Protein AF-A0A8T7DR35-F1 (afdb_monomer_lite)

Structure (mmCIF, N/CA/C/O backbone):
data_AF-A0A8T7DR35-F1
#
_entry.id   AF-A0A8T7DR35-F1
#
loop_
_atom_site.group_PDB
_atom_site.id
_atom_site.type_symbol
_atom_site.label_atom_id
_atom_site.label_alt_id
_atom_site.label_comp_id
_atom_site.label_asym_id
_atom_site.label_entity_id
_atom_site.label_seq_id
_atom_site.pdbx_PDB_ins_code
_atom_site.Cartn_x
_atom_site.Cartn_y
_atom_site.Cartn_z
_atom_site.occupancy
_atom_site.B_iso_or_equiv
_atom_site.auth_seq_id
_atom_site.auth_comp_id
_atom_site.auth_asym_id
_atom_site.auth_atom_id
_atom_site.pdbx_PDB_model_num
ATOM 1 N N . MET A 1 1 ? -18.351 10.131 -33.042 1.00 50.69 1 MET A N 1
ATOM 2 C CA . MET A 1 1 ? -18.089 9.261 -31.873 1.00 50.69 1 MET A CA 1
ATOM 3 C C . MET A 1 1 ? -16.833 9.774 -31.190 1.00 50.69 1 MET A C 1
ATOM 5 O O . MET A 1 1 ? -15.801 9.847 -31.846 1.00 50.69 1 MET A O 1
ATOM 9 N N . SER A 1 2 ? -16.930 10.228 -29.939 1.00 56.44 2 SER A N 1
ATOM 10 C CA . SER A 1 2 ? -15.764 10.702 -29.183 1.00 56.44 2 SER A CA 1
ATOM 11 C C . SER A 1 2 ? -14.851 9.512 -28.885 1.00 56.44 2 SER A C 1
ATOM 13 O O . SER A 1 2 ? -15.314 8.520 -28.325 1.00 56.44 2 SER A O 1
ATOM 15 N N . LYS A 1 3 ? -13.580 9.568 -29.300 1.00 63.41 3 LYS A N 1
ATOM 16 C CA . LYS A 1 3 ? -12.579 8.580 -28.881 1.00 63.41 3 LYS A CA 1
ATOM 17 C C . LYS A 1 3 ? -12.340 8.786 -27.390 1.00 63.41 3 LYS A C 1
ATOM 19 O O . LYS A 1 3 ? -11.728 9.779 -27.001 1.00 63.41 3 LYS A O 1
ATOM 24 N N . THR A 1 4 ? -12.810 7.858 -26.565 1.00 68.62 4 THR A N 1
ATOM 25 C CA . THR A 1 4 ? -12.454 7.816 -25.147 1.00 68.62 4 THR A CA 1
ATOM 26 C C . THR A 1 4 ? -10.938 7.694 -25.046 1.00 68.62 4 THR A C 1
ATOM 28 O O . THR A 1 4 ? -10.355 6.702 -25.483 1.00 68.62 4 THR A O 1
ATOM 31 N N . ARG A 1 5 ? -10.282 8.728 -24.518 1.00 79.50 5 ARG A N 1
ATOM 32 C CA . ARG A 1 5 ? -8.862 8.659 -24.181 1.00 79.50 5 ARG A CA 1
ATOM 33 C C . ARG A 1 5 ? -8.726 7.690 -23.011 1.00 79.50 5 ARG A C 1
ATOM 35 O O . ARG A 1 5 ? -9.421 7.844 -22.010 1.00 79.50 5 ARG A O 1
ATOM 42 N N . ALA A 1 6 ? -7.867 6.686 -23.147 1.00 86.06 6 ALA A N 1
ATOM 43 C CA . ALA A 1 6 ? -7.590 5.774 -22.050 1.00 86.06 6 ALA A CA 1
ATOM 44 C C . ALA A 1 6 ? -6.972 6.574 -20.887 1.00 86.06 6 ALA A C 1
ATOM 46 O O . ALA A 1 6 ? -6.004 7.306 -21.094 1.00 86.06 6 ALA A O 1
ATOM 47 N N . ASN A 1 7 ? -7.556 6.480 -19.689 1.00 92.81 7 ASN A N 1
ATOM 48 C CA . ASN A 1 7 ? -7.047 7.142 -18.483 1.00 92.81 7 ASN A CA 1
ATOM 49 C C . ASN A 1 7 ? -5.965 6.279 -17.818 1.00 92.81 7 ASN A C 1
ATOM 51 O O . ASN A 1 7 ? -6.111 5.829 -16.685 1.00 92.81 7 ASN A O 1
ATOM 55 N N . VAL A 1 8 ? -4.932 5.956 -18.589 1.00 93.25 8 VAL A N 1
ATOM 56 C CA . VAL A 1 8 ? -3.815 5.111 -18.171 1.00 93.25 8 VAL A CA 1
ATOM 57 C C . VAL A 1 8 ? -2.569 5.534 -18.936 1.00 93.25 8 VAL A C 1
ATOM 59 O O . VAL A 1 8 ? -2.648 5.833 -20.130 1.00 93.25 8 VAL A O 1
ATOM 62 N N . ASP A 1 9 ? -1.427 5.543 -18.252 1.00 95.00 9 ASP A N 1
ATOM 63 C CA . ASP A 1 9 ? -0.117 5.699 -18.877 1.00 95.00 9 ASP A CA 1
ATOM 64 C C . ASP A 1 9 ? 0.577 4.328 -18.963 1.00 95.00 9 ASP A C 1
ATOM 66 O O . ASP A 1 9 ? 0.998 3.783 -17.939 1.00 95.00 9 ASP A O 1
ATOM 70 N N . PRO A 1 10 ? 0.720 3.744 -20.168 1.00 94.75 10 PRO A N 1
ATOM 71 C CA . PRO A 1 10 ? 1.373 2.449 -20.331 1.00 94.75 10 PRO A CA 1
ATOM 72 C C . PRO A 1 10 ? 2.844 2.433 -19.896 1.00 94.75 10 PRO A C 1
ATOM 74 O O . PRO A 1 10 ? 3.376 1.364 -19.610 1.00 94.75 10 PRO A O 1
ATOM 77 N N . SER A 1 11 ? 3.528 3.581 -19.905 1.00 96.31 11 SER A N 1
ATOM 78 C CA . SER A 1 11 ? 4.931 3.664 -19.495 1.00 96.31 11 SER A CA 1
ATOM 79 C C . SER A 1 11 ? 5.091 3.552 -17.981 1.00 96.31 11 SER A C 1
ATOM 81 O O . SER A 1 11 ? 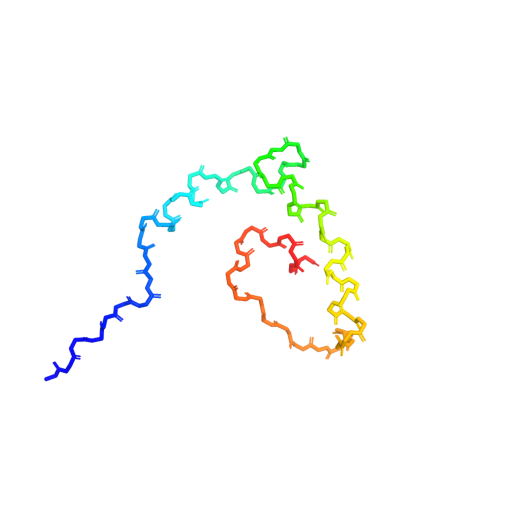6.009 2.873 -17.530 1.00 96.31 11 SER A O 1
ATOM 83 N N . GLU A 1 12 ? 4.162 4.118 -17.209 1.00 95.88 12 GLU A N 1
ATOM 84 C CA . GLU A 1 12 ? 4.145 3.970 -15.752 1.00 95.88 12 GLU A CA 1
ATOM 85 C C . GLU A 1 12 ? 3.816 2.534 -15.345 1.00 95.88 12 GLU A C 1
ATOM 87 O O . GLU A 1 12 ? 4.501 1.975 -14.495 1.00 95.88 12 GLU A O 1
ATOM 92 N N . ILE A 1 13 ? 2.844 1.895 -16.008 1.00 95.25 13 ILE A N 1
ATOM 93 C CA . ILE A 1 13 ? 2.517 0.483 -15.746 1.00 95.25 13 ILE A CA 1
ATOM 94 C C . ILE A 1 13 ? 3.748 -0.410 -15.933 1.00 95.25 13 ILE A C 1
ATOM 96 O O . ILE A 1 13 ? 4.086 -1.169 -15.027 1.00 95.25 13 ILE A O 1
ATOM 100 N N . ARG A 1 14 ? 4.474 -0.257 -17.049 1.00 95.69 14 ARG A N 1
ATOM 101 C CA . ARG A 1 14 ? 5.683 -1.052 -17.318 1.00 95.69 14 ARG A CA 1
ATOM 102 C C . ARG A 1 14 ? 6.760 -0.888 -16.246 1.00 95.69 14 ARG A C 1
ATOM 104 O O . ARG A 1 14 ? 7.336 -1.885 -15.826 1.00 95.69 14 ARG A O 1
ATOM 111 N N . LYS A 1 15 ? 6.996 0.335 -15.753 1.00 94.69 15 LYS A N 1
ATOM 112 C CA . LYS A 1 15 ? 7.968 0.575 -14.669 1.00 94.69 15 LYS A CA 1
ATOM 113 C C . LYS A 1 15 ? 7.645 -0.248 -13.418 1.00 94.69 15 LYS A C 1
ATOM 115 O O . LYS A 1 15 ? 8.550 -0.789 -12.792 1.00 94.69 15 LYS A O 1
ATOM 120 N N . PHE A 1 16 ? 6.366 -0.355 -13.049 1.00 94.94 16 PHE A N 1
ATOM 121 C CA . PHE A 1 16 ? 5.954 -1.159 -11.893 1.00 94.94 16 PHE A CA 1
ATOM 122 C C . PHE A 1 16 ? 5.944 -2.664 -12.189 1.00 94.94 16 PHE A C 1
ATOM 124 O O . PHE A 1 16 ? 6.282 -3.445 -11.302 1.00 94.94 16 PHE A O 1
ATOM 131 N N . GLU A 1 17 ? 5.612 -3.081 -13.415 1.00 94.38 17 GLU A N 1
ATOM 132 C CA . GLU A 1 17 ? 5.698 -4.485 -13.847 1.00 94.38 17 GLU A CA 1
ATOM 133 C C . GLU A 1 17 ? 7.136 -5.018 -13.771 1.00 94.38 17 GLU A C 1
ATOM 135 O O . GLU A 1 17 ? 7.359 -6.115 -13.261 1.00 94.38 17 GLU A O 1
ATOM 140 N N . GLU A 1 18 ? 8.123 -4.224 -14.197 1.00 95.75 18 GLU A N 1
ATOM 141 C CA . GLU A 1 18 ? 9.550 -4.578 -14.129 1.00 95.75 18 GLU A CA 1
ATOM 142 C C . GLU A 1 18 ? 10.027 -4.830 -12.688 1.00 95.75 18 GLU A C 1
ATOM 144 O O . GLU A 1 18 ? 10.881 -5.686 -12.447 1.00 95.75 18 GLU A O 1
ATOM 149 N N . LEU A 1 19 ? 9.439 -4.132 -11.713 1.00 93.50 19 LEU A N 1
ATOM 150 C CA . LEU A 1 19 ? 9.763 -4.260 -10.290 1.00 93.50 19 LEU A CA 1
ATOM 151 C C . LEU A 1 19 ? 8.866 -5.267 -9.550 1.00 93.50 19 LEU A C 1
ATOM 153 O O . LEU A 1 19 ? 9.086 -5.531 -8.365 1.00 93.50 19 LEU A O 1
ATOM 157 N N . ALA A 1 20 ? 7.862 -5.848 -10.216 1.00 92.56 20 ALA A N 1
ATOM 158 C CA . ALA A 1 20 ? 6.768 -6.542 -9.540 1.00 92.56 20 ALA A CA 1
ATOM 159 C C . ALA A 1 20 ? 7.212 -7.762 -8.720 1.00 92.56 20 ALA A C 1
ATOM 161 O O . ALA A 1 20 ? 6.676 -8.021 -7.643 1.00 92.56 20 ALA A O 1
ATOM 162 N N . SER A 1 21 ? 8.238 -8.479 -9.185 1.00 94.44 21 SER A N 1
ATOM 163 C CA . SER A 1 21 ? 8.799 -9.644 -8.482 1.00 94.44 21 SER A CA 1
ATOM 164 C C . SER A 1 21 ? 9.402 -9.307 -7.111 1.00 94.44 21 SER A C 1
ATOM 166 O O . SER A 1 21 ? 9.559 -10.195 -6.275 1.00 94.44 21 SER A O 1
ATOM 168 N N . ARG A 1 22 ? 9.713 -8.030 -6.855 1.00 94.56 22 ARG A N 1
ATOM 169 C CA . ARG A 1 22 ? 10.370 -7.547 -5.633 1.00 94.56 22 ARG A CA 1
ATOM 170 C C . ARG A 1 22 ? 9.431 -6.807 -4.688 1.00 94.56 22 ARG A C 1
ATOM 172 O O . ARG A 1 22 ? 9.885 -6.252 -3.692 1.00 94.56 22 ARG A O 1
ATOM 179 N N . TRP A 1 23 ? 8.122 -6.825 -4.951 1.00 95.31 23 TRP A N 1
ATOM 180 C CA . TRP A 1 23 ? 7.139 -6.079 -4.157 1.00 95.31 23 TRP A CA 1
ATOM 181 C C . TRP A 1 23 ? 7.205 -6.387 -2.656 1.00 95.31 23 TRP A C 1
ATOM 183 O O . TRP A 1 23 ? 7.022 -5.499 -1.828 1.00 95.31 23 TRP A O 1
ATOM 193 N N . TRP A 1 24 ? 7.513 -7.637 -2.308 1.00 96.25 24 TRP A N 1
ATOM 194 C CA . TRP A 1 24 ? 7.552 -8.142 -0.934 1.00 96.25 24 TRP A CA 1
ATOM 195 C C . TRP A 1 24 ? 8.960 -8.243 -0.335 1.00 96.25 24 TRP A C 1
ATOM 197 O O . TRP A 1 24 ? 9.121 -8.690 0.801 1.00 96.25 24 TRP A O 1
ATOM 207 N N . ASP A 1 25 ? 9.983 -7.784 -1.058 1.00 97.50 25 ASP A N 1
ATOM 208 C CA . ASP A 1 25 ? 11.320 -7.624 -0.496 1.00 97.50 25 ASP A CA 1
ATOM 209 C C . ASP A 1 25 ? 11.323 -6.439 0.483 1.00 97.50 25 ASP A C 1
ATOM 211 O O . ASP A 1 25 ? 11.311 -5.269 0.092 1.00 97.50 25 ASP A O 1
ATOM 215 N N . ARG A 1 26 ? 11.357 -6.742 1.786 1.00 96.25 26 ARG A N 1
ATOM 216 C CA . ARG A 1 26 ? 11.341 -5.733 2.860 1.00 96.25 26 ARG A CA 1
ATOM 217 C C . ARG A 1 26 ? 12.612 -4.882 2.916 1.00 96.25 26 ARG A C 1
ATOM 219 O O . ARG A 1 26 ? 12.647 -3.923 3.681 1.00 96.25 26 ARG A O 1
ATOM 226 N N . GLN A 1 27 ? 13.648 -5.225 2.151 1.00 97.44 27 GLN A N 1
ATOM 227 C CA . GLN A 1 27 ? 14.863 -4.421 2.001 1.00 97.44 27 GLN A CA 1
ATOM 228 C C . GLN A 1 27 ? 15.035 -3.866 0.574 1.00 97.44 27 GLN A C 1
ATOM 230 O O . GLN A 1 27 ? 16.039 -3.213 0.296 1.00 97.44 27 GLN A O 1
ATOM 235 N N . GLY A 1 28 ? 14.063 -4.099 -0.314 1.00 95.75 28 GLY A N 1
ATOM 236 C CA . GLY A 1 28 ? 14.088 -3.677 -1.713 1.00 95.75 28 GLY A CA 1
ATOM 237 C C . GLY A 1 28 ? 13.479 -2.296 -1.964 1.00 95.75 28 GLY A C 1
ATOM 238 O O . GLY A 1 28 ? 13.278 -1.493 -1.051 1.00 95.75 28 GLY A O 1
ATOM 239 N N . GLU A 1 29 ? 13.137 -2.026 -3.225 1.00 96.25 29 GLU A N 1
ATOM 240 C CA . GLU A 1 29 ? 12.629 -0.731 -3.710 1.00 96.25 29 GLU A CA 1
ATOM 241 C C . GLU A 1 29 ? 11.350 -0.286 -2.992 1.00 96.25 29 GLU A C 1
ATOM 243 O O . GLU A 1 29 ? 11.117 0.907 -2.801 1.00 96.25 29 GLU A O 1
ATOM 248 N N . PHE A 1 30 ? 10.531 -1.248 -2.559 1.00 96.69 30 PHE A N 1
ATOM 249 C CA . PHE A 1 30 ? 9.264 -0.996 -1.877 1.00 96.69 30 PHE A CA 1
ATOM 250 C C . PHE A 1 30 ? 9.373 -1.016 -0.349 1.00 96.69 30 PHE A C 1
ATOM 252 O O . PHE A 1 30 ? 8.350 -0.892 0.326 1.00 96.69 30 PHE A O 1
ATOM 259 N N . LYS A 1 31 ? 10.584 -1.106 0.225 1.00 98.06 31 LYS A N 1
ATOM 260 C CA . LYS A 1 31 ? 10.811 -1.008 1.679 1.00 98.06 31 LYS A CA 1
ATOM 261 C C . LYS A 1 31 ? 10.043 0.154 2.337 1.00 98.06 31 LYS A C 1
ATOM 263 O O . LYS A 1 31 ? 9.395 -0.095 3.353 1.00 98.06 31 LYS A O 1
ATOM 268 N N . PRO A 1 32 ? 10.006 1.381 1.774 1.00 98.19 32 PRO A N 1
ATOM 269 C CA . PRO A 1 32 ? 9.228 2.465 2.373 1.00 98.19 32 PRO A CA 1
ATOM 270 C C . PRO A 1 32 ? 7.725 2.163 2.493 1.00 98.19 32 PRO A C 1
ATOM 272 O O . PRO A 1 32 ? 7.099 2.586 3.462 1.00 98.19 32 PRO A O 1
ATOM 275 N N . LEU A 1 33 ? 7.139 1.412 1.548 1.00 97.81 33 LEU A N 1
ATOM 276 C CA . LEU A 1 33 ? 5.728 1.010 1.607 1.00 97.81 33 LEU A CA 1
ATOM 277 C C . LEU A 1 33 ? 5.470 -0.025 2.705 1.00 97.81 33 LEU A C 1
ATOM 279 O O . LEU A 1 33 ? 4.415 0.021 3.334 1.00 97.81 33 LEU A O 1
ATOM 283 N N . HIS A 1 34 ? 6.424 -0.925 2.950 1.00 98.19 34 HIS A N 1
ATOM 284 C CA . HIS A 1 34 ? 6.366 -1.869 4.070 1.00 98.19 34 HIS A CA 1
ATOM 285 C C . HIS A 1 34 ? 6.453 -1.145 5.409 1.00 98.19 34 HIS A C 1
ATOM 287 O O . HIS A 1 34 ? 5.634 -1.385 6.294 1.00 98.19 34 HIS A O 1
ATOM 293 N N . ASP A 1 35 ? 7.414 -0.230 5.543 1.00 98.31 35 ASP A N 1
ATOM 294 C CA . ASP A 1 35 ? 7.652 0.509 6.784 1.00 98.31 35 ASP A CA 1
ATOM 295 C C . ASP A 1 35 ? 6.472 1.426 7.142 1.00 98.31 35 ASP A C 1
ATOM 297 O O . ASP A 1 35 ? 6.094 1.525 8.309 1.00 98.31 35 ASP A O 1
ATOM 301 N N . ILE A 1 36 ? 5.849 2.072 6.148 1.00 98.38 36 ILE A N 1
ATOM 302 C CA . ILE A 1 36 ? 4.707 2.968 6.380 1.00 98.38 36 ILE A CA 1
ATOM 303 C C . ILE A 1 36 ? 3.385 2.213 6.591 1.00 98.38 36 ILE A C 1
ATOM 305 O O . ILE A 1 36 ? 2.432 2.804 7.106 1.00 98.38 36 ILE A O 1
ATOM 309 N N . ASN A 1 37 ? 3.297 0.929 6.209 1.00 98.12 37 ASN A N 1
ATOM 310 C CA . ASN A 1 37 ? 2.030 0.191 6.192 1.00 98.12 37 ASN A CA 1
ATOM 311 C C . ASN A 1 37 ? 1.301 0.172 7.546 1.00 98.12 37 ASN A C 1
ATOM 313 O O . ASN A 1 37 ? 0.118 0.516 7.567 1.00 98.12 37 ASN A O 1
ATOM 317 N N . PRO A 1 38 ? 1.966 -0.132 8.680 1.00 97.56 38 PRO A N 1
ATOM 318 C CA . PRO A 1 38 ? 1.296 -0.140 9.979 1.00 97.56 38 PRO A CA 1
ATOM 319 C C . PRO A 1 38 ? 0.701 1.225 10.346 1.00 97.56 38 PRO A C 1
ATOM 321 O O . PRO A 1 38 ? -0.421 1.301 10.845 1.00 97.56 38 PRO A O 1
ATOM 324 N N . LEU A 1 39 ? 1.422 2.314 10.050 1.00 98.25 39 LEU A N 1
ATOM 325 C CA . LEU A 1 39 ? 0.969 3.673 10.343 1.00 98.25 39 LEU A CA 1
ATOM 326 C C . LEU A 1 39 ? -0.262 4.043 9.508 1.00 98.25 39 LEU A C 1
ATOM 328 O O . LEU A 1 39 ? -1.262 4.504 10.061 1.00 98.25 39 LEU A O 1
ATOM 332 N N . ARG A 1 40 ? -0.212 3.827 8.186 1.00 97.81 40 ARG A N 1
ATOM 333 C CA . ARG A 1 40 ? -1.336 4.166 7.295 1.00 97.81 40 ARG A CA 1
ATOM 334 C C . ARG A 1 40 ? -2.553 3.271 7.529 1.00 97.81 40 ARG A C 1
ATOM 336 O O . ARG A 1 40 ? -3.669 3.778 7.500 1.00 97.81 40 ARG A O 1
ATOM 343 N N . LEU A 1 41 ? -2.361 1.980 7.815 1.00 97.56 41 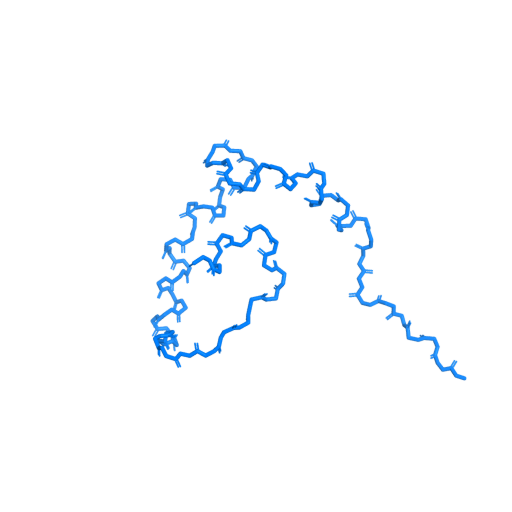LEU A N 1
ATOM 344 C CA . LEU A 1 41 ? -3.464 1.067 8.118 1.00 97.56 41 LEU A CA 1
ATOM 345 C C . LEU A 1 41 ? -4.179 1.501 9.401 1.00 97.56 41 LEU A C 1
ATOM 347 O O . LEU A 1 41 ? -5.405 1.585 9.426 1.00 97.56 41 LEU A O 1
ATOM 351 N N . ASN A 1 42 ? -3.418 1.858 10.441 1.00 97.81 42 ASN A N 1
ATOM 352 C CA . ASN A 1 42 ? -3.992 2.378 11.677 1.00 97.81 42 ASN A CA 1
ATOM 353 C C . ASN A 1 42 ? -4.728 3.706 11.456 1.00 97.81 42 ASN A C 1
ATOM 355 O O . ASN A 1 42 ? -5.823 3.893 11.984 1.00 97.81 42 ASN A O 1
ATOM 359 N N . PHE A 1 43 ? -4.165 4.612 10.653 1.00 98.19 43 PHE A N 1
ATOM 360 C CA . PHE A 1 43 ? -4.830 5.862 10.283 1.00 98.19 43 PHE A CA 1
ATOM 361 C C . PHE A 1 43 ? -6.178 5.604 9.592 1.00 98.19 43 PHE A C 1
ATOM 363 O O . PHE A 1 43 ? -7.198 6.143 10.025 1.00 98.19 43 PHE A O 1
ATOM 370 N N . ILE A 1 44 ? -6.202 4.728 8.579 1.00 97.56 44 ILE A N 1
ATOM 371 C CA . ILE A 1 44 ? -7.428 4.344 7.864 1.00 97.56 44 ILE A CA 1
ATOM 372 C C . ILE A 1 44 ? -8.445 3.744 8.836 1.00 97.56 44 ILE A C 1
ATOM 374 O O . ILE A 1 44 ? -9.583 4.200 8.872 1.00 97.56 44 ILE A O 1
ATOM 378 N N . ASN A 1 45 ? -8.040 2.772 9.658 1.00 97.25 45 ASN A N 1
ATOM 379 C CA . ASN A 1 45 ? -8.942 2.081 10.580 1.00 97.25 45 ASN A CA 1
ATOM 380 C C . ASN A 1 45 ? -9.457 2.986 11.715 1.00 97.25 45 ASN A C 1
ATOM 382 O O . ASN A 1 45 ? -10.561 2.782 12.210 1.00 97.25 45 ASN A O 1
ATOM 386 N N . THR A 1 46 ? -8.685 4.002 12.108 1.00 98.06 46 THR A N 1
ATOM 387 C CA . THR A 1 46 ? -9.119 5.015 13.083 1.00 98.06 46 THR A CA 1
ATOM 388 C C . THR A 1 46 ? -10.181 5.935 12.482 1.00 98.06 46 THR A C 1
ATOM 390 O O . THR A 1 46 ? -11.173 6.244 13.137 1.00 98.06 46 THR A O 1
ATOM 393 N N . ALA A 1 47 ? -9.993 6.365 11.231 1.00 97.44 47 ALA A N 1
ATOM 394 C CA . ALA A 1 47 ? -10.941 7.234 10.538 1.00 97.44 47 ALA A CA 1
ATOM 395 C C . ALA A 1 47 ? -12.203 6.487 10.065 1.00 97.44 47 ALA A C 1
ATOM 397 O O . ALA A 1 47 ? -13.296 7.049 10.058 1.00 97.44 47 ALA A O 1
ATOM 398 N N . SER A 1 48 ? -12.055 5.225 9.658 1.00 95.81 48 SER A N 1
ATOM 399 C CA . SER A 1 48 ? -13.118 4.359 9.152 1.00 95.81 48 SER A CA 1
ATOM 400 C C . SER A 1 48 ? -12.823 2.903 9.531 1.00 95.81 48 SER A C 1
ATOM 402 O O . SER A 1 48 ? -12.068 2.226 8.826 1.00 95.81 48 SER A 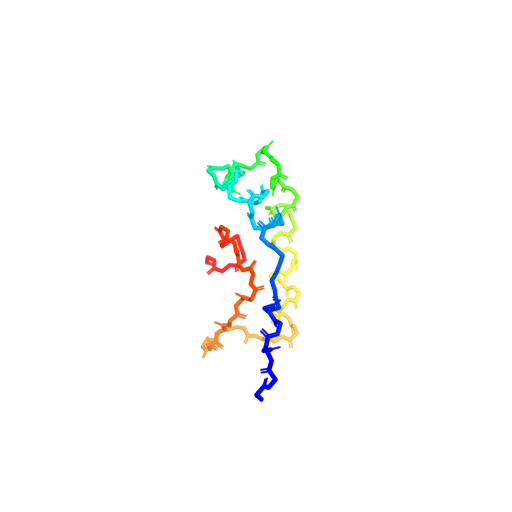O 1
ATOM 404 N N . PRO A 1 49 ? -13.399 2.398 10.640 1.00 96.88 49 PRO A N 1
ATOM 405 C CA . PRO A 1 49 ? -13.170 1.028 11.083 1.00 96.88 49 PRO A CA 1
ATOM 406 C C . PRO A 1 49 ? -13.492 0.005 9.989 1.00 96.88 49 PRO A C 1
ATOM 408 O O . PRO A 1 49 ? -14.612 -0.036 9.468 1.00 96.88 49 PRO A O 1
ATOM 411 N N . LEU A 1 50 ? -12.504 -0.828 9.655 1.00 95.88 50 LEU A N 1
ATOM 412 C CA . LEU A 1 50 ? -12.556 -1.729 8.497 1.00 95.88 50 LEU A CA 1
ATOM 413 C C . LEU A 1 50 ? -13.315 -3.034 8.772 1.00 95.88 50 LEU A C 1
ATOM 415 O O . LEU A 1 50 ? -13.752 -3.702 7.835 1.00 95.88 50 LEU A O 1
ATOM 419 N N . SER A 1 51 ? -13.503 -3.402 10.043 1.00 96.38 51 SER A N 1
ATOM 420 C CA . SER A 1 51 ? -14.157 -4.661 10.418 1.00 96.38 51 SER A CA 1
ATOM 421 C C . SER A 1 51 ? -15.562 -4.777 9.816 1.00 96.38 51 SER A C 1
ATOM 423 O O . SER A 1 51 ? -16.405 -3.888 9.966 1.00 96.38 51 SER A O 1
ATOM 425 N N . GLY A 1 52 ? -15.802 -5.876 9.096 1.00 96.62 52 GLY A N 1
ATOM 426 C CA . GLY A 1 52 ? -17.071 -6.151 8.417 1.00 96.62 52 GLY A CA 1
ATOM 427 C C . GLY A 1 52 ? -17.368 -5.255 7.207 1.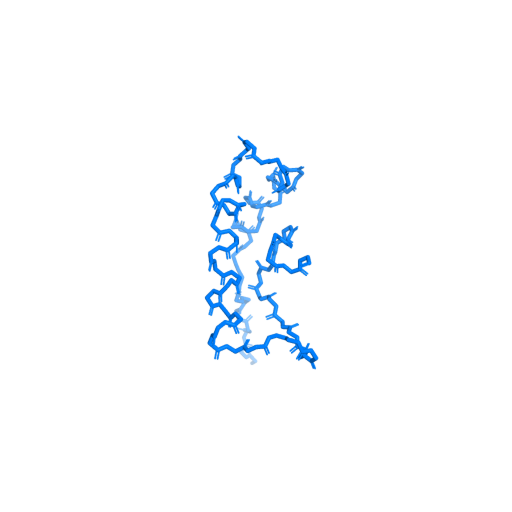00 96.62 52 GLY A C 1
ATOM 428 O O . GLY A 1 52 ? -18.488 -5.285 6.693 1.00 96.62 52 GLY A O 1
ATOM 429 N N . LYS A 1 53 ? -16.412 -4.443 6.739 1.00 96.69 53 LYS A N 1
ATOM 430 C CA . LYS A 1 53 ? -16.576 -3.606 5.544 1.00 96.69 53 LYS A CA 1
ATOM 431 C C . LYS A 1 53 ? -16.098 -4.334 4.293 1.00 96.69 53 LYS A C 1
ATOM 433 O O . LYS A 1 53 ? -15.169 -5.132 4.323 1.00 96.69 53 LYS A O 1
ATOM 438 N N . ARG A 1 54 ? -16.718 -4.000 3.161 1.00 97.19 54 ARG A N 1
ATOM 439 C CA . ARG A 1 54 ? -16.164 -4.296 1.835 1.00 97.19 54 ARG A CA 1
ATOM 440 C C . ARG A 1 54 ? -15.295 -3.115 1.424 1.00 97.19 54 ARG A C 1
ATOM 442 O O . ARG A 1 54 ? -15.785 -1.987 1.435 1.00 97.19 54 ARG A O 1
ATOM 449 N N . VAL A 1 55 ? -14.039 -3.378 1.086 1.00 96.50 55 VAL A N 1
ATOM 450 C CA . VAL A 1 55 ? -13.019 -2.357 0.812 1.00 96.50 55 VAL A CA 1
ATOM 451 C C . VAL A 1 55 ? -12.485 -2.546 -0.608 1.00 96.50 55 VAL A C 1
ATOM 453 O O . VAL A 1 55 ? -12.376 -3.674 -1.081 1.00 96.50 55 VAL A O 1
ATOM 456 N N . LEU A 1 56 ? -12.181 -1.439 -1.287 1.00 97.38 56 LEU A N 1
ATOM 457 C CA . LEU A 1 56 ? -11.493 -1.410 -2.576 1.00 97.38 56 LEU A CA 1
ATOM 458 C C . LEU A 1 56 ? -10.222 -0.575 -2.419 1.00 97.38 56 LEU A C 1
ATOM 460 O O . LEU A 1 56 ? -10.311 0.585 -2.021 1.00 97.38 56 LEU A O 1
ATOM 464 N N . ASP A 1 57 ? -9.075 -1.145 -2.776 1.00 97.50 57 ASP A N 1
ATOM 465 C CA . ASP A 1 57 ? -7.809 -0.422 -2.893 1.00 97.50 57 ASP A CA 1
ATOM 466 C C . ASP A 1 57 ? -7.477 -0.218 -4.376 1.00 97.50 57 ASP A C 1
ATOM 468 O O . ASP A 1 57 ? -7.253 -1.172 -5.129 1.00 97.50 57 ASP A O 1
ATOM 472 N N . VAL A 1 58 ? -7.524 1.033 -4.827 1.00 97.50 58 VAL A N 1
ATOM 473 C CA . VAL A 1 58 ? -7.325 1.385 -6.236 1.00 97.5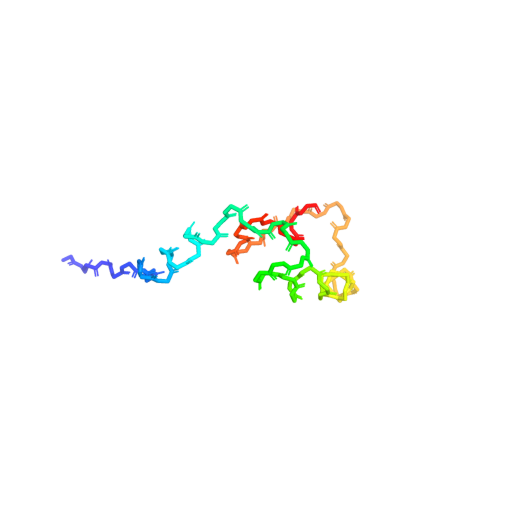0 58 VAL A CA 1
ATOM 474 C C . VAL A 1 58 ? -5.839 1.596 -6.486 1.00 97.50 58 VAL A C 1
ATOM 476 O O . VAL A 1 58 ? -5.235 2.501 -5.922 1.00 97.50 58 VAL A O 1
ATOM 479 N N . GLY A 1 59 ? -5.260 0.792 -7.380 1.00 95.75 59 GLY A N 1
ATOM 480 C CA . GLY A 1 59 ? -3.811 0.787 -7.593 1.00 95.75 59 GLY A CA 1
ATOM 481 C C . GLY A 1 59 ? -3.063 -0.027 -6.535 1.00 95.75 59 GLY A C 1
ATOM 482 O O . GLY A 1 59 ? -1.923 0.296 -6.217 1.00 95.75 59 GLY A O 1
ATOM 483 N N . CYS A 1 60 ? -3.692 -1.088 -6.018 1.00 97.06 60 CYS A N 1
ATOM 484 C CA . CYS A 1 60 ? -3.149 -1.955 -4.969 1.00 97.06 60 CYS A CA 1
ATOM 485 C C . CYS A 1 60 ? -1.766 -2.553 -5.287 1.00 97.06 60 CYS A C 1
ATOM 487 O O . CYS A 1 60 ? -1.008 -2.889 -4.373 1.00 97.06 60 CYS A O 1
ATOM 489 N N . GLY A 1 61 ? -1.421 -2.687 -6.573 1.00 95.94 61 GLY A N 1
ATOM 490 C CA . GLY A 1 61 ? -0.150 -3.257 -7.009 1.00 95.94 61 GLY A CA 1
ATOM 491 C C . GLY A 1 61 ? 0.060 -4.646 -6.404 1.00 95.94 61 GLY A C 1
ATOM 492 O O . GLY A 1 61 ? -0.824 -5.493 -6.467 1.00 95.94 61 GLY A O 1
ATOM 493 N N . GLY A 1 62 ? 1.208 -4.875 -5.768 1.00 95.69 62 GLY A N 1
ATOM 494 C CA . GLY A 1 62 ? 1.517 -6.129 -5.072 1.00 95.69 62 GLY A CA 1
ATOM 495 C C . GLY A 1 62 ? 0.800 -6.346 -3.735 1.00 95.69 62 GLY A C 1
ATOM 496 O O . GLY A 1 62 ? 1.116 -7.314 -3.052 1.00 95.69 62 GLY A O 1
ATOM 497 N N . GLY A 1 63 ? -0.143 -5.478 -3.349 1.00 97.00 63 GLY A N 1
ATOM 498 C CA . GLY A 1 63 ? -1.107 -5.769 -2.285 1.00 97.00 63 GLY A CA 1
ATOM 499 C C . GLY A 1 63 ? -0.647 -5.495 -0.852 1.00 97.00 63 GLY A C 1
ATOM 500 O O . GLY A 1 63 ? -1.306 -5.956 0.067 1.00 97.00 63 GLY A O 1
ATOM 501 N N . ILE A 1 64 ? 0.418 -4.712 -0.631 1.00 97.31 64 ILE A N 1
ATOM 502 C CA . ILE A 1 64 ? 0.964 -4.440 0.723 1.00 97.31 64 ILE A CA 1
ATOM 503 C C . ILE A 1 64 ? -0.105 -3.910 1.701 1.00 97.31 64 ILE A C 1
ATOM 505 O O . ILE A 1 64 ? -0.035 -4.177 2.896 1.00 97.31 64 ILE A O 1
ATOM 509 N N . LEU A 1 65 ? -1.073 -3.119 1.224 1.00 97.00 65 LEU A N 1
ATOM 510 C CA . LEU A 1 65 ? -2.156 -2.593 2.065 1.00 97.00 65 LEU A CA 1
ATOM 511 C C . LEU A 1 65 ? -3.377 -3.529 2.145 1.00 97.00 65 LEU A C 1
ATOM 513 O O . LEU A 1 65 ? -4.150 -3.412 3.089 1.00 97.00 65 LEU A O 1
ATOM 517 N N . CYS A 1 66 ? -3.578 -4.400 1.154 1.00 92.31 66 CYS A N 1
ATOM 518 C CA . CYS A 1 66 ? -4.793 -5.213 1.009 1.00 92.31 66 CYS A CA 1
ATOM 519 C C . CYS A 1 66 ? -4.718 -6.609 1.631 1.00 92.31 66 CYS A C 1
ATOM 521 O O . CYS A 1 66 ? -5.721 -7.319 1.553 1.00 92.31 66 CYS A O 1
ATOM 523 N N . GLU A 1 67 ? -3.550 -7.025 2.125 1.00 73.75 67 GLU A N 1
ATOM 524 C CA . GLU A 1 67 ? -3.371 -8.310 2.819 1.00 73.75 67 GLU A CA 1
ATOM 525 C C . GLU A 1 67 ? -4.221 -8.408 4.095 1.00 73.75 67 GLU A C 1
ATOM 527 O O . GLU A 1 67 ? -4.294 -7.410 4.853 1.00 73.75 67 GLU A O 1
#

Radius of gyration: 15.51 Å; chains: 1; bounding box: 33×20×45 Å

Sequence (67 aa):
MSKTRANVDPSEIRKFEELASRWWDRQGEFKPLHDINPLRLNFINTASPLSGKRVLDVGCGGGILCE

Secondary structure (DSSP, 8-state):
------S--HHHHHHHHHTGGGTT-TTSTTHHHHHHHHHHHHHHHHHS--TT-----TT-TT-TTT-

pLDDT: mean 9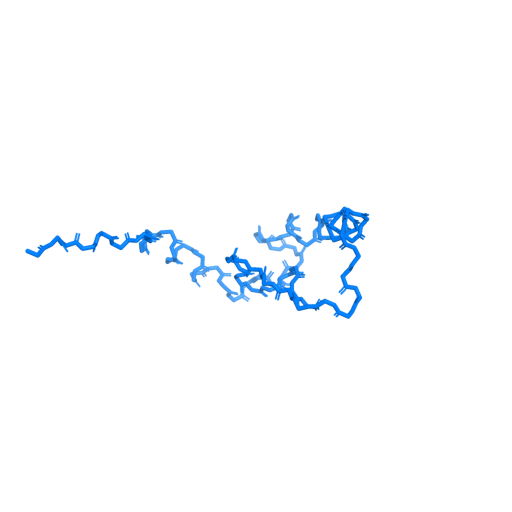3.44, std 9.47, range [50.69, 98.38]

Foldseek 3Di:
DDDPDPPDDPVVVVVLVVCQVCCPVCPDPNVVVLVCQVVVLVVCCVVPNCPPDDDDDDPCRNPSNPD